Protein AF-A0A924J6G2-F1 (afdb_monomer)

Radius of gyration: 13.95 Å; Cα contacts (8 Å, |Δi|>4): 226; chains: 1; bounding box: 31×38×37 Å

Mean predicted aligned error: 4.56 Å

Secondary structure (DSSP, 8-state):
------S-PPPHHHHHHHHHHHHHHHHHTT-EEEEEEE-TTT-SS-SEEEEEE-SSHHHHHHHHHHHHHHHHHTT---SEEESTTT-SEEEEE-SSEEEEEE-HHHHHHH-HHHHTTTSEEEP--

Sequence (125 aa):
MTALTRTTRSTKAAAEALALRAAQLMSEFKGIDIQVLSLAGLTDMTDYFVIASGTSDTHVRSMADHVVRQLRDVGERVTHAEGVEQGRWALLDYTDVVIHVFHPTLRNFYQLERLWSDAERVAFE

Solvent-accessible surface area (backbone atoms only — not comparable to full-atom values): 6864 Å² total; per-residue (Å²): 135,84,78,80,74,80,88,81,77,77,54,70,69,57,34,48,53,51,42,44,49,49,50,34,49,37,50,78,66,68,41,39,82,69,44,36,31,41,26,76,93,77,49,94,73,39,44,30,42,30,38,30,24,30,89,37,39,68,47,14,23,54,46,54,52,47,44,55,51,58,39,40,78,76,71,46,65,74,73,45,76,42,45,40,93,69,5,49,45,24,41,41,30,51,69,38,29,38,38,37,32,18,17,56,72,51,45,71,69,66,39,62,65,67,80,47,60,88,38,51,74,52,88,72,118

pLDDT: mean 92.77, std 13.01, range [36.69, 98.81]

Foldseek 3Di:
DDDPPPPDDDDLVVLVVLLLVLLVLCVVLVWAPWWWFACVPVDPFAGIETETEAADLVSQLVSVVSSQVVCVVVPQHFPDWPDSVRSQWIWTHSRHYIYIYHHPVVCVVVVVCVVRVVTDTDDHD

Structure (mmCIF, N/CA/C/O backbone):
data_AF-A0A924J6G2-F1
#
_entry.id   AF-A0A924J6G2-F1
#
loop_
_atom_site.group_PDB
_atom_site.id
_atom_site.type_symbol
_atom_site.label_atom_id
_atom_site.label_alt_id
_ato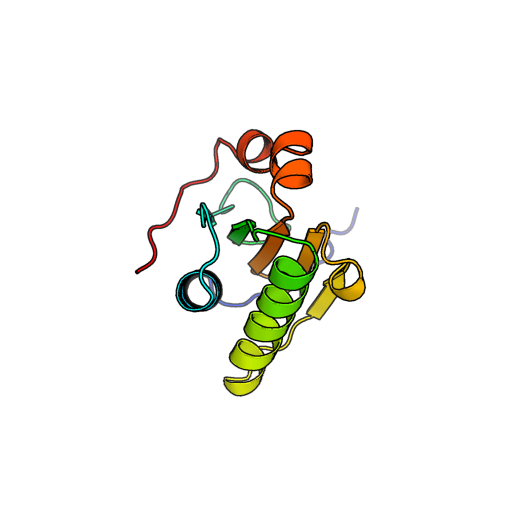m_site.label_comp_id
_atom_site.label_asym_id
_atom_site.label_entity_id
_atom_site.label_seq_id
_atom_site.pdbx_PDB_ins_code
_atom_site.Cartn_x
_atom_s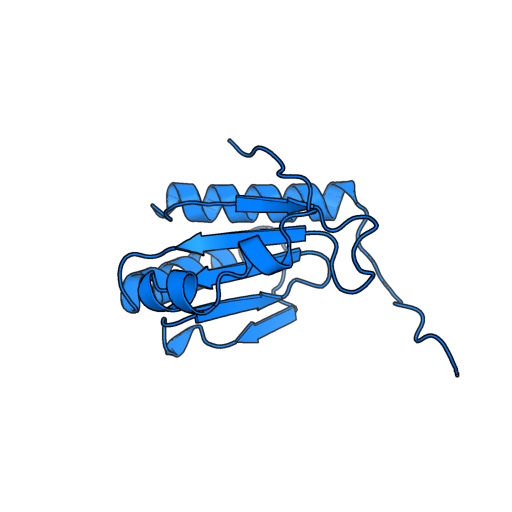ite.Cartn_y
_atom_site.Cartn_z
_atom_site.occupancy
_atom_site.B_iso_or_equiv
_atom_site.auth_seq_id
_atom_site.auth_comp_id
_atom_site.auth_asym_id
_atom_site.auth_atom_id
_atom_site.pdbx_PDB_model_num
ATOM 1 N N . MET A 1 1 ? -15.686 -25.133 17.666 1.00 40.56 1 MET A N 1
ATOM 2 C CA . MET A 1 1 ? -14.477 -24.797 16.887 1.00 40.56 1 MET A CA 1
ATOM 3 C C . MET A 1 1 ? -13.999 -23.450 17.384 1.00 40.56 1 MET A C 1
ATOM 5 O O . MET A 1 1 ? -14.696 -22.465 17.197 1.00 40.56 1 MET A O 1
ATOM 9 N N . THR A 1 2 ? -12.924 -23.462 18.164 1.00 36.69 2 THR A N 1
ATOM 10 C CA . THR A 1 2 ? -12.419 -22.329 18.943 1.00 36.69 2 THR A CA 1
ATOM 11 C C . THR A 1 2 ? -12.016 -21.184 18.021 1.00 36.69 2 THR A C 1
ATOM 13 O O . THR A 1 2 ? -11.102 -21.343 17.216 1.00 36.69 2 THR A O 1
ATOM 16 N N . ALA A 1 3 ? -12.707 -20.048 18.129 1.00 43.72 3 ALA A N 1
ATOM 17 C CA . ALA A 1 3 ? -12.252 -18.798 17.542 1.00 43.72 3 ALA A CA 1
ATOM 18 C C . ALA A 1 3 ? -10.890 -18.459 18.164 1.00 43.72 3 ALA A C 1
ATOM 20 O O . ALA A 1 3 ? -10.764 -18.361 19.385 1.00 43.72 3 ALA A O 1
ATOM 21 N N . LEU A 1 4 ? -9.863 -18.356 17.325 1.00 46.59 4 LEU A N 1
ATOM 22 C CA . LEU A 1 4 ? -8.550 -17.862 17.718 1.00 46.59 4 LEU A CA 1
ATOM 23 C C . LEU A 1 4 ? -8.705 -16.372 18.030 1.00 46.59 4 LEU A C 1
ATOM 25 O O . LEU A 1 4 ? -8.750 -15.537 17.131 1.00 46.59 4 LEU A O 1
ATOM 29 N N . THR A 1 5 ? -8.858 -16.040 19.308 1.00 44.03 5 THR A N 1
ATOM 30 C CA . THR A 1 5 ? -8.970 -14.657 19.769 1.00 44.03 5 THR A CA 1
ATOM 31 C C . THR A 1 5 ? -7.656 -13.915 19.482 1.00 44.03 5 THR A C 1
ATOM 33 O O . THR A 1 5 ? -6.643 -14.146 20.147 1.00 44.03 5 THR A O 1
ATOM 36 N N . ARG A 1 6 ? -7.670 -13.033 18.466 1.00 54.34 6 ARG A N 1
ATOM 37 C CA . ARG A 1 6 ? -6.596 -12.073 18.128 1.00 54.34 6 ARG A CA 1
ATOM 38 C C . ARG A 1 6 ? -6.162 -11.338 19.395 1.00 54.34 6 ARG A C 1
ATOM 40 O O . ARG A 1 6 ? -6.950 -10.603 19.978 1.00 54.34 6 ARG A O 1
ATOM 47 N N . THR A 1 7 ? -4.927 -11.552 19.841 1.00 52.94 7 THR A N 1
ATOM 48 C CA . THR A 1 7 ? -4.486 -11.104 21.173 1.00 52.94 7 THR A CA 1
ATOM 49 C C . THR A 1 7 ? -3.996 -9.645 21.217 1.00 52.94 7 THR A C 1
ATOM 51 O O . THR A 1 7 ? -3.893 -9.091 22.302 1.00 52.94 7 THR A O 1
ATOM 54 N N . THR A 1 8 ? -3.810 -8.944 20.095 1.00 54.59 8 THR A N 1
ATOM 55 C CA . THR A 1 8 ? -3.466 -7.503 20.094 1.00 54.59 8 THR A CA 1
ATOM 56 C C . THR A 1 8 ? -3.845 -6.864 18.758 1.00 54.59 8 THR A C 1
ATOM 58 O O . THR A 1 8 ? -3.079 -6.957 17.805 1.00 54.59 8 THR A O 1
ATOM 61 N N . ARG A 1 9 ? -5.032 -6.254 18.659 1.00 64.69 9 ARG A N 1
ATOM 62 C CA . ARG A 1 9 ? -5.422 -5.436 17.497 1.00 64.69 9 ARG A CA 1
ATOM 63 C C . ARG A 1 9 ? -5.127 -3.969 17.795 1.00 64.69 9 ARG A C 1
ATOM 65 O O . ARG A 1 9 ? -5.417 -3.519 18.906 1.00 64.69 9 ARG A O 1
ATOM 72 N N . SER A 1 10 ? -4.572 -3.237 16.835 1.00 74.25 10 SER A N 1
ATOM 73 C CA . SER A 1 10 ? -4.478 -1.782 16.914 1.00 74.25 10 SER A CA 1
ATOM 74 C C . SER A 1 10 ? -5.876 -1.155 16.977 1.00 74.25 10 SER A C 1
ATOM 76 O O . SER A 1 10 ? -6.885 -1.771 16.623 1.00 74.25 10 SER A O 1
ATOM 78 N N . THR A 1 11 ? -5.964 0.091 17.446 1.00 89.38 11 THR A N 1
ATOM 79 C CA . THR A 1 11 ? -7.224 0.838 17.328 1.00 89.38 11 THR A CA 1
ATOM 80 C C . THR A 1 11 ? -7.510 1.136 15.858 1.00 89.38 11 THR A C 1
ATOM 82 O O . THR A 1 11 ? -6.582 1.367 15.084 1.00 89.38 11 THR A O 1
ATOM 85 N N . LYS A 1 12 ? -8.791 1.223 15.477 1.00 87.88 12 LYS A N 1
ATOM 86 C CA . LYS A 1 12 ? -9.188 1.574 14.102 1.00 87.88 12 LYS A CA 1
ATOM 87 C C . LYS A 1 12 ? -8.502 2.856 13.605 1.00 87.88 12 LYS A C 1
ATOM 89 O O . LYS A 1 12 ? -8.008 2.887 12.488 1.00 87.88 12 LYS A O 1
ATOM 94 N N . ALA A 1 13 ? -8.420 3.882 14.456 1.00 92.75 13 ALA A N 1
ATOM 95 C CA . ALA A 1 13 ? -7.774 5.151 14.119 1.00 92.75 13 ALA A CA 1
ATOM 96 C C . ALA A 1 13 ? -6.272 5.001 13.819 1.00 92.75 13 ALA A C 1
ATOM 98 O O . ALA A 1 13 ? -5.755 5.650 12.916 1.00 92.75 13 ALA A O 1
ATOM 99 N N . ALA A 1 14 ? -5.572 4.134 14.552 1.00 94.94 14 ALA A N 1
ATOM 100 C CA . ALA A 1 14 ? -4.156 3.873 14.312 1.00 94.94 14 ALA A CA 1
ATOM 101 C C . ALA A 1 14 ? -3.932 3.033 13.042 1.00 94.94 14 ALA A C 1
ATOM 103 O O . ALA A 1 14 ? -3.019 3.334 12.277 1.00 94.94 14 ALA A O 1
ATOM 104 N N . ALA A 1 15 ? -4.790 2.044 12.767 1.00 96.12 15 ALA A N 1
ATOM 105 C CA . ALA A 1 15 ? -4.756 1.299 11.505 1.00 96.12 15 ALA A CA 1
ATOM 106 C C . ALA A 1 15 ? -5.016 2.213 10.293 1.00 96.12 15 ALA A C 1
ATOM 108 O O . ALA A 1 15 ? -4.302 2.139 9.294 1.00 96.12 15 ALA A O 1
ATOM 109 N N . GLU A 1 16 ? -5.980 3.132 10.401 1.00 97.12 16 GLU A N 1
ATOM 110 C CA . GLU A 1 16 ? -6.250 4.129 9.363 1.00 97.12 16 GLU A CA 1
ATOM 111 C C . GLU A 1 16 ? -5.049 5.053 9.143 1.00 97.12 16 GLU A C 1
ATOM 113 O O . GLU A 1 16 ? -4.600 5.219 8.013 1.00 97.12 16 GLU A O 1
ATOM 118 N N . ALA A 1 17 ? -4.467 5.593 10.218 1.00 97.50 17 ALA A N 1
ATOM 119 C CA . ALA A 1 17 ? -3.282 6.443 10.130 1.00 97.50 17 ALA A CA 1
ATOM 120 C C . ALA A 1 17 ? -2.101 5.726 9.453 1.00 97.50 17 ALA A C 1
ATOM 122 O O . ALA A 1 17 ? -1.415 6.319 8.618 1.00 97.50 17 ALA A O 1
ATOM 123 N N . LEU A 1 18 ? -1.892 4.441 9.761 1.00 98.06 18 LEU A N 1
ATOM 124 C CA . LEU A 1 18 ? -0.873 3.614 9.118 1.00 98.06 18 LEU A CA 1
ATOM 125 C C . LEU A 1 18 ? -1.151 3.427 7.619 1.00 98.06 18 LEU A C 1
ATOM 127 O O . LEU A 1 18 ? -0.245 3.593 6.799 1.00 98.06 18 LEU A O 1
ATOM 131 N N . ALA A 1 19 ? -2.399 3.124 7.249 1.00 98.44 19 ALA A N 1
ATOM 132 C CA . ALA A 1 19 ? -2.809 2.951 5.858 1.00 98.44 19 ALA A CA 1
ATOM 133 C C . ALA A 1 19 ? -2.636 4.241 5.040 1.00 98.44 19 ALA A C 1
ATOM 135 O O . ALA A 1 19 ? -2.057 4.217 3.950 1.00 98.44 19 ALA A O 1
ATOM 136 N N . LEU A 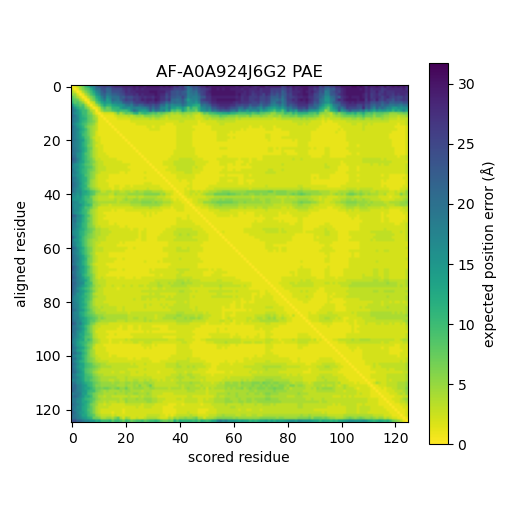1 20 ? -3.067 5.380 5.588 1.00 98.56 20 LEU A N 1
ATOM 137 C CA . LEU A 1 20 ? -2.905 6.693 4.964 1.00 98.56 20 LEU A CA 1
ATOM 138 C C . LEU A 1 20 ? -1.428 7.066 4.826 1.00 98.56 20 LEU A C 1
ATOM 140 O O . LEU A 1 20 ? -1.007 7.530 3.765 1.00 98.56 20 LEU A O 1
ATOM 144 N N . ARG A 1 21 ? -0.607 6.793 5.849 1.00 98.50 21 ARG A N 1
ATOM 145 C CA . ARG A 1 21 ? 0.836 7.043 5.769 1.00 98.50 21 ARG A CA 1
ATOM 146 C C . ARG A 1 21 ? 1.497 6.188 4.693 1.00 98.50 21 ARG A C 1
ATOM 148 O O . ARG A 1 21 ? 2.322 6.703 3.942 1.00 98.50 21 ARG A O 1
ATOM 155 N N . ALA A 1 22 ? 1.133 4.912 4.579 1.00 98.69 22 ALA A N 1
ATOM 156 C CA . ALA A 1 22 ? 1.630 4.040 3.519 1.00 98.69 22 ALA A CA 1
ATOM 157 C C . ALA A 1 22 ? 1.244 4.547 2.120 1.00 98.69 22 ALA A C 1
ATOM 159 O O . ALA A 1 22 ? 2.092 4.579 1.227 1.00 98.69 22 ALA A O 1
ATOM 160 N N . ALA A 1 23 ? -0.005 4.980 1.931 1.00 98.81 23 ALA A N 1
ATOM 161 C CA . ALA A 1 23 ? -0.470 5.557 0.670 1.00 98.81 23 ALA A CA 1
ATOM 162 C C . ALA A 1 23 ? 0.322 6.817 0.295 1.00 98.81 23 ALA A C 1
ATOM 164 O O . ALA A 1 23 ? 0.798 6.938 -0.836 1.00 98.81 23 ALA A O 1
ATOM 165 N N . GLN A 1 24 ? 0.543 7.708 1.262 1.00 98.62 24 GLN A N 1
ATOM 166 C CA . GLN A 1 24 ? 1.318 8.926 1.061 1.00 98.62 24 GLN A CA 1
ATOM 167 C C . GLN A 1 24 ? 2.781 8.630 0.710 1.00 98.62 24 GLN A C 1
ATOM 169 O O . GLN A 1 24 ? 3.293 9.177 -0.262 1.00 98.62 24 GLN A O 1
ATOM 174 N N . LEU A 1 25 ? 3.430 7.696 1.411 1.00 98.62 25 LEU A N 1
ATOM 175 C CA . LEU A 1 25 ? 4.789 7.250 1.083 1.00 98.62 25 LEU A CA 1
ATOM 176 C C . LEU A 1 25 ? 4.885 6.694 -0.344 1.00 98.62 25 LEU A C 1
ATOM 178 O O . LEU A 1 25 ? 5.837 6.983 -1.067 1.00 98.62 25 LEU A O 1
ATOM 182 N N . MET A 1 26 ? 3.891 5.920 -0.786 1.00 98.69 26 MET A N 1
ATOM 183 C CA . MET A 1 26 ? 3.847 5.436 -2.167 1.00 98.69 26 MET A CA 1
ATOM 184 C C . MET A 1 26 ? 3.615 6.573 -3.169 1.00 98.69 26 MET A C 1
ATOM 186 O O . MET A 1 26 ? 4.219 6.559 -4.238 1.00 98.69 26 MET A O 1
ATOM 190 N N . SER A 1 27 ? 2.811 7.582 -2.829 1.00 98.56 27 SER A N 1
ATOM 191 C CA . SER A 1 27 ? 2.585 8.776 -3.660 1.00 98.56 27 SER A CA 1
ATOM 192 C C . SER A 1 27 ? 3.849 9.633 -3.804 1.00 98.56 27 SER A C 1
ATOM 194 O O . SER A 1 27 ? 4.252 9.985 -4.919 1.00 98.56 27 SER A O 1
ATOM 196 N N . GLU A 1 28 ? 4.549 9.890 -2.693 1.00 97.69 28 GLU A N 1
ATOM 197 C CA . GLU A 1 28 ? 5.864 10.543 -2.658 1.00 97.69 28 GLU A CA 1
ATOM 198 C C . GLU A 1 28 ? 6.860 9.799 -3.567 1.00 97.69 28 GLU A C 1
ATOM 200 O O . GLU A 1 28 ? 7.605 10.422 -4.333 1.00 97.69 28 GLU A O 1
ATOM 205 N N . PHE A 1 29 ? 6.786 8.464 -3.562 1.00 98.00 29 PHE A N 1
ATOM 206 C CA . PHE A 1 29 ? 7.585 7.571 -4.398 1.00 98.00 29 PHE A CA 1
ATOM 207 C C . PHE A 1 29 ? 7.043 7.366 -5.826 1.00 98.00 29 PHE A C 1
ATOM 209 O O . PHE A 1 29 ? 7.530 6.501 -6.546 1.00 98.00 29 PHE A O 1
ATOM 216 N N . LYS A 1 30 ? 6.079 8.179 -6.278 1.00 98.31 30 LYS A N 1
ATOM 217 C CA . LYS A 1 30 ? 5.506 8.146 -7.641 1.00 98.31 30 LYS A CA 1
ATOM 218 C C . LYS A 1 30 ? 4.769 6.847 -7.990 1.00 98.31 30 LYS A C 1
ATOM 220 O O . LYS A 1 30 ? 4.716 6.457 -9.159 1.00 98.31 30 LYS A O 1
ATOM 225 N 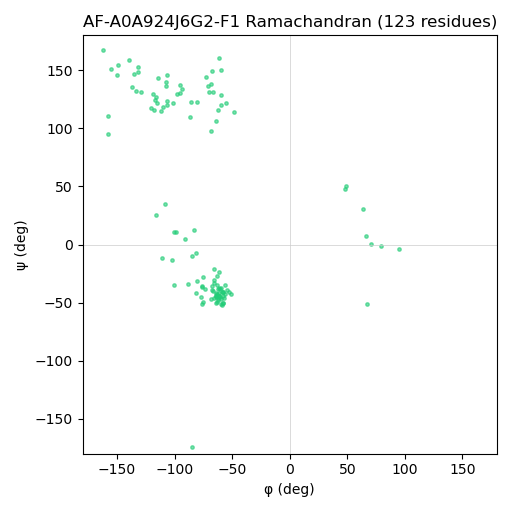N . GLY A 1 31 ? 4.175 6.199 -6.992 1.00 98.38 31 GLY A N 1
ATOM 226 C CA . GLY A 1 31 ? 3.212 5.120 -7.175 1.00 98.38 31 GLY A CA 1
ATOM 227 C C . GLY A 1 31 ? 1.982 5.577 -7.962 1.00 98.38 31 GLY A C 1
ATOM 228 O O . GLY A 1 31 ? 1.597 6.746 -7.940 1.00 98.38 31 GLY A O 1
ATOM 229 N N . ILE A 1 32 ? 1.379 4.640 -8.688 1.00 98.25 32 ILE A N 1
ATOM 230 C CA . ILE A 1 32 ? 0.285 4.889 -9.633 1.00 98.25 32 ILE A CA 1
ATOM 231 C C . ILE A 1 32 ? -0.996 4.219 -9.134 1.00 98.25 32 ILE A C 1
ATOM 233 O O . ILE A 1 32 ? -0.955 3.116 -8.580 1.00 98.25 32 ILE A O 1
ATOM 237 N N . ASP A 1 33 ? -2.134 4.881 -9.360 1.00 96.94 33 ASP A N 1
ATOM 238 C CA . ASP A 1 33 ? -3.478 4.406 -9.015 1.00 96.94 33 ASP A CA 1
ATOM 239 C C . ASP A 1 33 ? -3.562 3.911 -7.568 1.00 96.94 33 ASP A C 1
ATOM 241 O O . ASP A 1 33 ? -3.985 2.787 -7.299 1.00 96.94 33 ASP A O 1
ATOM 245 N N . ILE A 1 34 ? -3.085 4.720 -6.626 1.00 98.25 34 ILE A N 1
ATOM 246 C CA . ILE A 1 34 ? -3.057 4.338 -5.216 1.00 98.25 34 ILE A CA 1
ATOM 247 C C . ILE A 1 34 ? -4.495 4.309 -4.685 1.00 98.25 34 ILE A C 1
ATOM 249 O O . ILE A 1 34 ? -5.267 5.239 -4.920 1.00 98.25 34 ILE A O 1
ATOM 253 N N . GLN A 1 35 ? -4.875 3.231 -4.006 1.00 97.94 35 GLN A N 1
ATOM 254 C CA . GLN A 1 35 ? -6.199 3.037 -3.419 1.00 97.94 35 GLN A CA 1
ATOM 255 C C . GLN A 1 35 ? -6.051 2.637 -1.955 1.00 97.94 35 GLN A C 1
ATOM 257 O O . GLN A 1 35 ? -5.314 1.701 -1.653 1.00 97.94 35 GLN A O 1
ATOM 262 N N . VAL A 1 36 ? -6.788 3.304 -1.069 1.00 98.44 36 VAL A N 1
ATOM 263 C CA . VAL A 1 36 ? -6.963 2.882 0.325 1.00 98.44 36 VAL A CA 1
ATOM 264 C C . VAL A 1 36 ? -8.378 2.337 0.461 1.00 98.44 36 VAL A C 1
ATOM 266 O O . VAL A 1 36 ? -9.344 3.047 0.184 1.00 98.44 36 VAL A O 1
ATOM 269 N N . LEU A 1 37 ? -8.501 1.071 0.846 1.00 97.81 37 LEU A N 1
ATOM 270 C CA . LEU A 1 37 ? -9.773 0.368 0.982 1.00 97.81 37 LEU A CA 1
ATOM 271 C C . LEU A 1 37 ? -9.993 0.002 2.449 1.00 97.81 37 LEU A C 1
ATOM 273 O O . LEU A 1 37 ? -9.178 -0.713 3.030 1.00 97.81 37 LEU A O 1
ATOM 277 N N . SER A 1 38 ? -11.094 0.471 3.029 1.00 97.00 38 SER A N 1
ATOM 278 C CA . SER A 1 38 ? -11.572 0.045 4.345 1.00 97.00 38 SER A CA 1
ATOM 279 C C . SER A 1 38 ? -12.321 -1.277 4.203 1.00 97.00 38 SER A C 1
ATOM 281 O O . SER A 1 38 ? -13.300 -1.376 3.461 1.00 97.00 38 SER A O 1
ATOM 283 N N . LEU A 1 39 ? -11.866 -2.295 4.929 1.00 95.56 39 LEU A N 1
ATOM 284 C CA . LEU A 1 39 ? -12.461 -3.632 4.949 1.00 95.56 39 LEU A CA 1
ATOM 285 C C . LEU A 1 39 ? -13.373 -3.857 6.163 1.00 95.56 39 LEU A C 1
ATOM 287 O O . LEU A 1 39 ? -13.798 -4.985 6.431 1.00 95.56 39 LEU A O 1
ATOM 291 N N . ALA A 1 40 ? -13.685 -2.789 6.901 1.00 89.12 40 ALA A N 1
ATOM 292 C CA . ALA A 1 40 ? -14.551 -2.849 8.067 1.00 89.12 40 ALA A CA 1
ATOM 293 C C . ALA A 1 40 ? -15.914 -3.466 7.708 1.00 89.12 40 ALA A C 1
ATOM 295 O O . ALA A 1 40 ? -16.629 -2.970 6.842 1.00 89.12 40 ALA A O 1
ATOM 296 N N . GLY A 1 41 ? -16.273 -4.556 8.389 1.00 88.81 41 GLY A N 1
ATOM 297 C CA . GLY A 1 41 ? -17.523 -5.281 8.141 1.00 88.81 41 GLY A CA 1
ATOM 298 C C . GLY A 1 41 ? -17.504 -6.219 6.928 1.00 88.81 41 GLY A C 1
ATOM 299 O O . GLY A 1 41 ? -18.498 -6.904 6.703 1.00 88.81 41 GLY A O 1
ATOM 300 N N . LEU A 1 42 ? -16.395 -6.294 6.181 1.00 93.19 42 LEU A N 1
ATOM 301 C CA . LEU A 1 42 ? -16.219 -7.225 5.059 1.00 93.19 42 LEU A CA 1
ATOM 302 C C . LEU A 1 42 ? -15.386 -8.453 5.443 1.00 93.19 42 LEU A C 1
ATOM 304 O O . LEU A 1 42 ? -15.636 -9.551 4.950 1.00 93.19 42 LEU A O 1
ATOM 308 N N . THR A 1 43 ? -14.387 -8.284 6.313 1.00 91.88 43 THR A N 1
ATOM 309 C CA . THR A 1 43 ? -13.551 -9.385 6.808 1.00 91.88 43 THR A CA 1
ATOM 310 C C . THR A 1 43 ? -12.939 -9.075 8.172 1.00 91.88 43 THR A C 1
ATOM 312 O O . THR A 1 43 ? -12.647 -7.925 8.488 1.00 91.88 43 THR A O 1
ATOM 315 N N . ASP A 1 44 ? -12.685 -10.123 8.957 1.00 89.75 44 ASP A N 1
ATOM 316 C CA . ASP A 1 44 ? -11.967 -10.045 10.235 1.00 89.75 44 ASP A CA 1
ATOM 317 C C . ASP A 1 44 ? -10.448 -10.237 10.077 1.00 89.75 44 ASP A C 1
ATOM 319 O O . ASP A 1 44 ? -9.731 -10.323 11.076 1.00 89.75 44 ASP A O 1
ATOM 323 N N . MET A 1 45 ? -9.935 -10.359 8.846 1.00 89.38 45 MET A N 1
ATOM 324 C CA . MET A 1 45 ? -8.514 -10.621 8.587 1.00 89.38 45 MET A CA 1
ATOM 325 C C . MET A 1 45 ? -7.650 -9.367 8.782 1.00 89.38 45 MET A C 1
ATOM 327 O O . MET A 1 45 ? -6.691 -9.393 9.546 1.00 89.38 45 MET A O 1
ATOM 331 N N . THR A 1 46 ? -8.020 -8.250 8.159 1.00 93.88 46 THR A N 1
ATOM 332 C CA . THR A 1 46 ? -7.293 -6.967 8.189 1.00 93.88 46 THR A CA 1
ATOM 333 C C . THR A 1 46 ? -8.290 -5.817 8.068 1.00 93.88 46 THR A C 1
ATOM 335 O O . THR A 1 46 ? -9.387 -6.026 7.554 1.00 93.88 46 THR A O 1
ATOM 338 N N . ASP A 1 47 ? -7.950 -4.630 8.573 1.00 96.19 47 ASP A N 1
ATOM 339 C CA . ASP A 1 47 ? -8.855 -3.474 8.561 1.00 96.19 47 ASP A CA 1
ATOM 340 C C . ASP A 1 47 ? -8.736 -2.654 7.275 1.00 96.19 47 ASP A C 1
ATOM 342 O O . ASP A 1 47 ? -9.743 -2.132 6.796 1.00 96.19 47 ASP A O 1
ATOM 346 N N . TYR A 1 48 ? -7.535 -2.570 6.694 1.00 97.94 48 TYR A N 1
ATOM 347 C CA . TYR A 1 48 ? -7.298 -1.804 5.472 1.00 97.94 48 TYR A CA 1
ATOM 348 C C . TYR A 1 48 ? -6.446 -2.557 4.455 1.00 97.94 48 TYR A C 1
ATOM 350 O O . TYR A 1 48 ? -5.499 -3.271 4.801 1.00 97.94 48 TYR A O 1
ATOM 358 N N . PHE A 1 49 ? -6.744 -2.309 3.182 1.00 98.19 49 PHE A N 1
ATOM 359 C CA . PHE A 1 49 ? -5.818 -2.527 2.079 1.00 98.19 49 PHE A CA 1
ATOM 360 C C . PHE A 1 49 ? -5.306 -1.205 1.534 1.00 98.19 49 PHE A C 1
ATOM 362 O O . PHE A 1 49 ? -6.070 -0.259 1.357 1.00 98.19 49 PHE A O 1
ATOM 369 N N . VAL A 1 50 ? -4.018 -1.170 1.205 1.00 98.62 50 VAL A N 1
ATOM 370 C CA . VAL A 1 50 ? -3.421 -0.083 0.429 1.00 98.62 50 VAL A CA 1
ATOM 371 C C . VAL A 1 50 ? -2.819 -0.677 -0.831 1.00 98.62 50 VAL A C 1
ATOM 373 O O . VAL A 1 50 ? -1.922 -1.507 -0.755 1.00 98.62 50 VAL A O 1
ATOM 376 N N . ILE A 1 51 ? -3.322 -0.291 -1.996 1.00 98.50 51 ILE A N 1
ATOM 377 C CA . ILE A 1 51 ? -2.949 -0.892 -3.278 1.00 98.50 51 ILE A CA 1
ATOM 378 C C . ILE A 1 51 ? -2.322 0.181 -4.153 1.00 98.50 51 ILE A C 1
ATOM 380 O O . ILE A 1 51 ? -2.925 1.229 -4.346 1.00 98.50 51 ILE A O 1
ATOM 384 N N . ALA A 1 52 ? -1.147 -0.084 -4.716 1.00 98.56 52 ALA A N 1
ATOM 385 C CA . ALA A 1 52 ? -0.473 0.807 -5.654 1.00 98.56 52 ALA A CA 1
ATOM 386 C C . ALA A 1 52 ? 0.168 0.027 -6.807 1.00 98.56 52 ALA A C 1
ATOM 388 O O . ALA A 1 52 ? 0.476 -1.160 -6.689 1.00 98.56 52 ALA A O 1
ATOM 389 N N . SER A 1 53 ? 0.412 0.713 -7.921 1.00 98.62 53 SER A N 1
ATOM 390 C CA . SER A 1 53 ? 1.199 0.204 -9.045 1.00 98.62 53 SER A CA 1
ATOM 391 C C . SER A 1 53 ? 2.563 0.887 -9.109 1.00 98.62 53 SER A C 1
ATOM 393 O O . SER A 1 53 ? 2.654 2.111 -9.025 1.00 98.62 53 SER A O 1
ATOM 395 N N . GLY A 1 54 ? 3.620 0.111 -9.342 1.00 98.38 54 GLY A N 1
ATOM 396 C CA . GLY A 1 54 ? 4.882 0.619 -9.880 1.00 98.38 54 GLY A CA 1
ATOM 397 C C . GLY A 1 54 ? 4.851 0.694 -11.411 1.00 98.38 54 GLY A C 1
ATOM 398 O O . GLY A 1 54 ? 3.837 0.425 -12.046 1.00 98.38 54 GLY A O 1
ATOM 399 N N . THR A 1 55 ? 5.985 1.025 -12.027 1.00 98.12 55 THR A N 1
ATOM 400 C CA . THR A 1 55 ? 6.140 1.089 -13.501 1.00 98.12 55 THR A CA 1
ATOM 401 C C . THR A 1 55 ? 7.048 -0.003 -14.066 1.00 98.12 55 THR A C 1
ATOM 403 O O . THR A 1 55 ? 7.116 -0.188 -15.276 1.00 98.12 55 THR A O 1
ATOM 406 N N . SER A 1 56 ? 7.772 -0.707 -13.197 1.00 98.19 56 SER A N 1
ATOM 407 C CA . SER A 1 56 ? 8.681 -1.809 -13.515 1.00 98.19 56 SER A CA 1
ATOM 408 C C . SER A 1 56 ? 8.956 -2.617 -12.248 1.00 98.19 56 SER A C 1
ATOM 410 O O . SER A 1 56 ? 8.691 -2.130 -11.146 1.00 98.19 56 SER A O 1
ATOM 412 N N . ASP A 1 57 ? 9.544 -3.803 -12.390 1.00 98.44 57 ASP A N 1
ATOM 413 C CA . ASP A 1 57 ? 9.907 -4.663 -11.255 1.00 98.44 57 ASP A CA 1
ATOM 414 C C . ASP A 1 57 ? 10.821 -3.930 -10.256 1.00 98.44 57 ASP A C 1
ATOM 416 O O . ASP A 1 57 ? 10.599 -3.953 -9.046 1.00 98.44 57 ASP A O 1
ATOM 420 N N . THR A 1 58 ? 11.802 -3.175 -10.765 1.00 98.38 58 THR A N 1
ATOM 421 C CA . THR A 1 58 ? 12.677 -2.338 -9.933 1.00 98.38 58 THR A CA 1
ATOM 422 C C . THR A 1 58 ? 11.891 -1.271 -9.180 1.00 98.38 58 THR A C 1
ATOM 424 O O . THR A 1 58 ? 12.130 -1.078 -7.992 1.00 98.38 58 THR A O 1
ATOM 427 N N . HIS A 1 59 ? 10.946 -0.592 -9.838 1.00 98.62 59 HIS A N 1
ATOM 428 C CA . HIS A 1 59 ? 10.143 0.444 -9.187 1.00 98.62 59 HIS A CA 1
ATOM 429 C C . HIS A 1 59 ? 9.273 -0.150 -8.070 1.00 98.62 59 HIS A C 1
ATOM 431 O O . HIS A 1 59 ? 9.246 0.396 -6.972 1.00 98.62 59 HIS A O 1
ATOM 437 N N . VAL A 1 60 ? 8.631 -1.296 -8.308 1.00 98.75 60 VAL A N 1
ATOM 438 C CA . VAL A 1 60 ? 7.838 -2.003 -7.290 1.00 98.75 60 VAL A CA 1
ATOM 439 C C . VAL A 1 60 ? 8.696 -2.381 -6.086 1.00 98.75 60 VAL A C 1
ATOM 441 O O . VAL A 1 60 ? 8.333 -2.043 -4.962 1.00 98.75 60 VAL 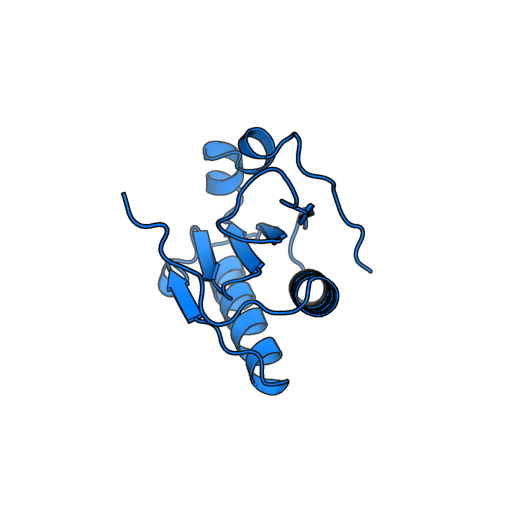A O 1
ATOM 444 N N . ARG A 1 61 ? 9.850 -3.025 -6.310 1.00 98.69 61 ARG A N 1
ATOM 445 C CA . ARG A 1 61 ? 10.768 -3.406 -5.228 1.00 98.69 61 ARG A CA 1
ATOM 446 C C . ARG A 1 61 ? 11.230 -2.188 -4.433 1.00 98.69 61 ARG A C 1
ATOM 448 O O . ARG A 1 61 ? 11.086 -2.155 -3.217 1.00 98.69 61 ARG A O 1
ATOM 455 N N . SER A 1 62 ? 11.734 -1.159 -5.117 1.00 98.56 62 SER A N 1
ATOM 456 C CA . SER A 1 62 ? 12.240 0.048 -4.458 1.00 98.56 62 SER A CA 1
ATOM 457 C C . SER A 1 62 ? 11.155 0.807 -3.694 1.00 98.56 62 SER A C 1
ATOM 459 O O . SER A 1 62 ? 11.448 1.358 -2.635 1.00 98.56 62 SER A O 1
ATOM 461 N N . MET A 1 63 ? 9.916 0.812 -4.192 1.00 98.81 63 MET A N 1
ATOM 462 C CA . MET A 1 63 ? 8.771 1.408 -3.503 1.00 98.81 63 MET A CA 1
ATOM 463 C C . MET A 1 63 ? 8.399 0.613 -2.250 1.00 98.81 63 MET A C 1
ATOM 465 O O . MET A 1 63 ? 8.254 1.203 -1.182 1.00 98.81 63 MET A O 1
ATOM 469 N N . ALA A 1 64 ? 8.311 -0.716 -2.346 1.00 98.75 64 ALA A N 1
ATOM 470 C CA . ALA A 1 64 ? 8.042 -1.576 -1.197 1.00 98.75 64 ALA A CA 1
ATOM 471 C C . ALA A 1 64 ? 9.124 -1.420 -0.111 1.00 98.75 64 ALA A C 1
ATOM 473 O O . ALA A 1 64 ? 8.804 -1.173 1.051 1.00 98.75 64 ALA A O 1
ATOM 474 N N . ASP A 1 65 ? 10.404 -1.439 -0.496 1.00 98.50 65 ASP A N 1
ATOM 475 C CA . ASP A 1 65 ? 11.525 -1.191 0.417 1.00 98.50 65 ASP A CA 1
ATOM 476 C C . ASP A 1 65 ? 11.468 0.207 1.042 1.00 98.50 65 ASP A C 1
ATOM 478 O O . ASP A 1 65 ? 11.833 0.397 2.206 1.00 98.50 65 ASP A O 1
ATOM 482 N N . HIS A 1 66 ? 11.050 1.212 0.266 1.00 98.50 66 HIS A N 1
ATOM 483 C CA . HIS A 1 66 ? 10.879 2.574 0.754 1.00 98.50 66 HIS A CA 1
ATOM 484 C C . HIS A 1 66 ? 9.809 2.655 1.840 1.00 98.50 66 HIS A C 1
ATOM 486 O O . HIS A 1 66 ? 10.101 3.170 2.921 1.00 98.50 66 HIS A O 1
ATOM 492 N N . VAL A 1 67 ? 8.636 2.075 1.595 1.00 98.69 67 VAL A N 1
ATOM 493 C CA . VAL A 1 67 ? 7.540 2.008 2.567 1.00 98.69 67 VAL A CA 1
ATOM 494 C C . VAL A 1 67 ? 7.986 1.298 3.846 1.00 98.69 67 VAL A C 1
ATOM 496 O O . VAL A 1 67 ? 7.865 1.871 4.927 1.00 98.69 67 VAL A O 1
ATOM 499 N N . VAL A 1 68 ? 8.592 0.107 3.739 1.00 98.69 68 VAL A N 1
ATOM 500 C CA . VAL A 1 68 ? 9.075 -0.650 4.911 1.00 98.69 68 VAL A CA 1
ATOM 501 C C . VAL A 1 68 ? 10.071 0.163 5.732 1.00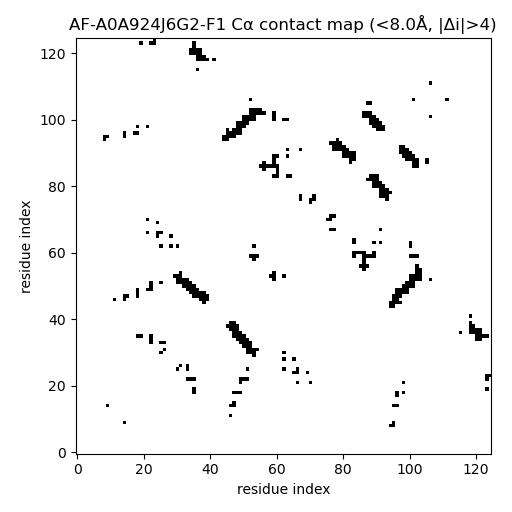 98.69 68 VAL A C 1
ATOM 503 O O . VAL A 1 68 ? 9.989 0.195 6.960 1.00 98.69 68 VAL A O 1
ATOM 506 N N . ARG A 1 69 ? 11.023 0.831 5.072 1.00 98.44 69 ARG A N 1
ATOM 507 C CA . ARG A 1 69 ? 12.045 1.635 5.751 1.00 98.44 69 ARG A CA 1
ATOM 508 C C . ARG A 1 69 ? 11.428 2.817 6.491 1.00 98.44 69 ARG A C 1
ATOM 510 O O . ARG A 1 69 ? 11.712 2.993 7.667 1.00 98.44 69 ARG A O 1
ATOM 517 N N . GLN A 1 70 ? 10.582 3.590 5.815 1.00 98.50 70 GLN A N 1
ATOM 518 C CA . GLN A 1 70 ? 9.985 4.803 6.373 1.00 98.50 70 GLN A CA 1
ATOM 519 C C . GLN A 1 70 ? 9.009 4.504 7.514 1.00 98.50 70 GLN A C 1
ATOM 521 O O . GLN A 1 70 ? 9.017 5.211 8.517 1.00 98.50 70 GLN A O 1
ATOM 526 N N . LEU A 1 71 ? 8.214 3.437 7.401 1.00 98.19 71 LEU A N 1
ATOM 527 C CA . LEU A 1 71 ? 7.335 3.000 8.486 1.00 98.19 71 LEU A CA 1
ATOM 528 C C . LEU A 1 71 ? 8.141 2.502 9.694 1.00 98.19 71 LEU A C 1
ATOM 530 O O . LEU A 1 71 ? 7.849 2.869 10.831 1.00 98.19 71 LEU A O 1
ATOM 534 N N . ARG A 1 72 ? 9.236 1.768 9.463 1.00 98.06 72 ARG A N 1
ATOM 535 C CA . ARG A 1 72 ? 10.120 1.328 10.550 1.00 98.06 72 ARG A CA 1
ATOM 536 C C . ARG A 1 72 ? 10.743 2.500 11.310 1.00 98.06 72 ARG A C 1
ATOM 538 O O . ARG A 1 72 ? 10.884 2.409 12.528 1.00 98.06 72 ARG A O 1
ATOM 545 N N . ASP A 1 73 ? 11.108 3.577 10.618 1.00 97.62 73 ASP A N 1
ATOM 546 C CA . ASP A 1 73 ? 11.733 4.755 11.231 1.00 97.62 73 ASP A CA 1
ATOM 547 C C . ASP A 1 73 ? 10.778 5.496 12.193 1.00 97.62 73 ASP A C 1
ATOM 549 O O . ASP A 1 73 ? 11.241 6.178 13.106 1.00 97.62 73 ASP A O 1
ATOM 553 N N . VAL A 1 74 ? 9.459 5.298 12.058 1.00 94.94 74 VAL A N 1
ATOM 554 C CA . VAL A 1 74 ? 8.433 5.801 12.996 1.00 94.94 74 VAL A CA 1
ATOM 555 C C . VAL A 1 74 ? 7.919 4.740 13.978 1.00 94.94 74 VAL A C 1
ATOM 557 O O . VAL A 1 74 ? 6.964 4.982 14.708 1.00 94.94 74 VAL A O 1
ATOM 560 N N . GLY A 1 75 ? 8.573 3.576 14.041 1.00 96.31 75 GLY A N 1
ATOM 561 C CA . GLY A 1 75 ? 8.264 2.504 14.992 1.00 96.31 75 GLY A CA 1
ATOM 562 C C . GLY A 1 75 ? 7.333 1.409 14.466 1.00 96.31 75 GLY A C 1
ATOM 563 O O . GLY A 1 75 ? 7.155 0.403 15.152 1.00 96.31 75 GLY A O 1
ATOM 564 N N . GLU A 1 76 ? 6.813 1.541 13.246 1.00 97.25 76 GLU A N 1
ATOM 565 C CA . GLU A 1 76 ? 5.893 0.580 12.632 1.00 97.25 76 GLU A CA 1
ATOM 566 C C . GLU A 1 76 ? 6.672 -0.533 11.925 1.00 97.25 76 GLU A C 1
ATOM 568 O O . GLU A 1 76 ? 7.332 -0.327 10.902 1.00 97.25 76 GLU A O 1
ATOM 573 N N . ARG A 1 77 ? 6.631 -1.746 12.481 1.00 96.62 77 ARG A N 1
ATOM 574 C CA . ARG A 1 77 ? 7.383 -2.890 11.951 1.00 96.62 77 ARG A CA 1
ATOM 575 C C . ARG A 1 77 ? 6.494 -3.765 11.083 1.00 96.62 77 ARG A C 1
ATOM 577 O O . ARG A 1 77 ? 5.439 -4.207 11.522 1.00 96.62 77 ARG A O 1
ATOM 584 N N . VAL A 1 78 ? 6.981 -4.070 9.882 1.00 97.75 78 VAL A N 1
ATOM 585 C CA . VAL A 1 78 ? 6.355 -5.074 9.021 1.00 97.75 78 VAL A CA 1
ATOM 586 C C . VAL A 1 78 ? 6.341 -6.420 9.750 1.00 97.75 78 VAL A C 1
ATOM 588 O O . VAL A 1 78 ? 7.364 -6.858 10.281 1.00 97.75 78 VAL A O 1
ATOM 591 N N . THR A 1 79 ? 5.168 -7.042 9.816 1.00 97.75 79 THR A N 1
ATOM 592 C CA . THR A 1 79 ? 4.983 -8.366 10.422 1.00 97.75 79 THR A CA 1
ATOM 593 C C . THR A 1 79 ? 5.485 -9.438 9.469 1.00 97.75 79 THR A C 1
ATOM 595 O O . THR A 1 79 ? 6.220 -10.339 9.868 1.00 97.75 79 THR A O 1
ATOM 598 N N . HIS A 1 80 ? 5.117 -9.310 8.196 1.00 98.06 80 HIS A N 1
ATOM 599 C CA . HIS A 1 80 ? 5.492 -10.251 7.154 1.00 98.06 80 HIS A CA 1
ATOM 600 C C . HIS A 1 80 ? 5.599 -9.552 5.800 1.00 98.06 80 HIS A C 1
ATOM 602 O O . HIS A 1 80 ? 4.868 -8.603 5.525 1.00 98.06 80 HIS A O 1
ATOM 608 N N . ALA A 1 81 ? 6.529 -9.997 4.958 1.00 98.25 81 ALA A N 1
ATOM 609 C CA . ALA A 1 81 ? 6.724 -9.443 3.625 1.00 98.25 81 ALA A CA 1
ATOM 610 C C . ALA A 1 81 ? 6.937 -10.563 2.604 1.00 98.25 81 ALA A C 1
ATOM 612 O O . ALA A 1 81 ? 7.721 -11.484 2.836 1.00 98.25 81 ALA A O 1
ATOM 613 N N . GLU A 1 82 ? 6.283 -10.454 1.450 1.00 98.31 82 GLU A N 1
ATOM 614 C CA . GLU A 1 82 ? 6.380 -11.417 0.352 1.00 98.31 82 GLU A CA 1
ATOM 615 C C . GLU A 1 82 ? 6.613 -10.709 -0.982 1.00 98.31 82 GLU A C 1
ATOM 617 O O . GLU A 1 82 ? 6.150 -9.590 -1.200 1.00 98.31 82 GLU A O 1
ATOM 622 N N . GLY A 1 83 ? 7.333 -11.364 -1.898 1.00 97.50 83 GLY A N 1
ATOM 623 C CA . GLY A 1 83 ? 7.441 -10.931 -3.297 1.00 97.50 83 GLY A CA 1
ATOM 624 C C . GLY A 1 83 ? 8.254 -9.653 -3.563 1.00 97.50 83 GLY A C 1
ATOM 625 O O . GLY A 1 83 ? 8.388 -9.247 -4.721 1.00 97.50 83 GLY A O 1
ATOM 626 N N . VAL A 1 84 ? 8.817 -9.026 -2.520 1.00 97.38 84 VAL A N 1
ATOM 627 C CA . VAL A 1 84 ? 9.583 -7.767 -2.604 1.00 97.38 84 VAL A CA 1
ATOM 628 C C . VAL A 1 84 ? 10.780 -7.901 -3.546 1.00 97.38 84 VAL A C 1
ATOM 630 O O . VAL A 1 84 ? 10.923 -7.106 -4.472 1.00 97.38 84 VAL A O 1
ATOM 633 N N . GLU A 1 85 ? 11.598 -8.941 -3.367 1.00 96.56 85 GLU A N 1
ATOM 634 C CA . GLU A 1 85 ? 12.811 -9.171 -4.167 1.00 96.56 85 GLU A CA 1
ATOM 635 C C . GLU A 1 85 ? 12.516 -9.324 -5.663 1.00 96.56 85 GLU A C 1
ATOM 637 O O . GLU A 1 85 ? 13.277 -8.841 -6.503 1.00 96.56 85 GLU A O 1
ATOM 642 N N . GLN A 1 86 ? 11.397 -9.969 -6.009 1.00 96.62 86 GLN A N 1
ATOM 643 C CA . GLN A 1 86 ? 10.992 -10.171 -7.398 1.00 96.62 86 GLN A CA 1
ATOM 644 C C . GLN A 1 86 ? 10.423 -8.897 -8.029 1.00 96.62 86 GLN A C 1
ATOM 646 O O . GLN A 1 86 ? 10.461 -8.765 -9.249 1.00 96.62 86 GLN A O 1
ATOM 651 N N . GLY A 1 87 ? 9.835 -7.990 -7.241 1.00 95.19 87 GLY A N 1
ATOM 652 C CA . GLY A 1 87 ? 9.249 -6.744 -7.745 1.00 95.19 87 GLY A CA 1
ATOM 653 C C . GLY A 1 87 ? 8.016 -6.931 -8.640 1.00 95.19 87 GLY A C 1
ATOM 654 O O . GLY A 1 87 ? 7.511 -5.983 -9.230 1.00 95.19 87 GLY A O 1
ATOM 655 N N . ARG A 1 88 ? 7.493 -8.151 -8.770 1.00 96.19 88 ARG A N 1
ATOM 656 C CA . ARG A 1 88 ? 6.299 -8.412 -9.588 1.00 96.19 88 ARG A CA 1
ATOM 657 C C . ARG A 1 88 ? 5.021 -8.075 -8.835 1.00 96.19 88 ARG A C 1
ATOM 659 O O . ARG A 1 88 ? 4.094 -7.496 -9.400 1.00 96.19 88 ARG A O 1
ATOM 666 N N . TRP A 1 89 ? 4.992 -8.441 -7.564 1.00 97.94 89 TRP A N 1
ATOM 667 C CA . TRP A 1 89 ? 3.937 -8.134 -6.619 1.00 97.94 89 TRP A CA 1
ATOM 668 C C . TRP A 1 89 ? 4.546 -8.245 -5.228 1.00 97.94 89 TRP A C 1
ATOM 670 O O . TRP A 1 89 ? 4.901 -9.340 -4.805 1.00 97.94 89 TRP A O 1
ATOM 680 N N . ALA A 1 90 ? 4.692 -7.113 -4.550 1.00 98.50 90 ALA A N 1
ATOM 681 C CA . ALA A 1 90 ? 5.082 -7.077 -3.154 1.00 98.50 90 ALA A CA 1
ATOM 682 C C . ALA A 1 90 ? 3.835 -7.019 -2.263 1.00 98.50 90 ALA A C 1
ATOM 684 O O . ALA A 1 90 ? 2.923 -6.225 -2.517 1.00 98.50 90 ALA A O 1
ATOM 685 N N . LEU A 1 91 ? 3.815 -7.842 -1.220 1.00 98.44 91 LEU A N 1
ATOM 686 C CA . LEU A 1 91 ? 2.825 -7.818 -0.146 1.00 98.44 91 LEU A CA 1
ATOM 687 C C . LEU A 1 91 ? 3.555 -7.486 1.152 1.00 98.44 91 LEU A C 1
ATOM 689 O O . LEU A 1 91 ? 4.505 -8.178 1.512 1.00 98.44 91 LEU A O 1
ATOM 693 N N . LEU A 1 92 ? 3.117 -6.432 1.838 1.00 98.75 92 LEU A N 1
ATOM 694 C CA . LEU A 1 92 ? 3.627 -6.034 3.149 1.00 98.75 92 LEU A CA 1
ATOM 695 C C . LEU A 1 92 ? 2.483 -6.107 4.160 1.00 98.75 92 LEU A C 1
ATOM 697 O O . LEU A 1 92 ? 1.500 -5.377 4.041 1.00 98.75 92 LEU A O 1
ATOM 701 N N . ASP A 1 93 ? 2.609 -6.991 5.137 1.00 98.31 93 ASP A N 1
ATOM 702 C CA . ASP A 1 93 ? 1.603 -7.253 6.159 1.00 98.31 93 ASP A CA 1
ATOM 703 C C . ASP A 1 93 ? 1.981 -6.556 7.472 1.00 98.31 93 ASP A C 1
ATOM 705 O O . ASP A 1 93 ? 3.054 -6.793 8.037 1.00 98.31 93 ASP A O 1
ATOM 709 N N . TYR A 1 94 ? 1.088 -5.694 7.954 1.00 97.69 94 TYR A N 1
ATOM 710 C CA . TYR A 1 94 ? 1.169 -4.994 9.236 1.00 97.69 94 TYR A CA 1
ATOM 711 C C . TYR A 1 94 ? 0.027 -5.402 10.185 1.00 97.69 94 TYR A C 1
ATOM 713 O O . TYR A 1 94 ? -0.345 -4.639 11.072 1.00 97.69 94 TYR A O 1
ATOM 721 N N . THR A 1 95 ? -0.534 -6.605 10.022 1.00 94.00 95 THR A N 1
ATOM 722 C CA . THR A 1 95 ? -1.649 -7.199 10.789 1.00 94.00 95 THR A CA 1
ATOM 723 C C . THR A 1 95 ? -3.009 -6.510 10.603 1.00 94.00 95 THR A C 1
ATOM 725 O O . THR A 1 95 ? -4.013 -7.174 10.338 1.00 94.00 95 THR A O 1
ATOM 728 N N . ASP A 1 96 ? -3.071 -5.189 10.763 1.00 94.69 96 ASP A N 1
ATOM 729 C CA . ASP A 1 96 ? -4.296 -4.391 10.607 1.00 94.69 96 ASP A CA 1
ATOM 730 C C . ASP A 1 96 ? -4.340 -3.650 9.257 1.00 94.69 96 ASP A C 1
ATOM 732 O O . ASP A 1 96 ? -5.396 -3.179 8.832 1.00 94.69 96 ASP A O 1
ATOM 736 N N . VAL A 1 97 ? -3.203 -3.586 8.556 1.00 98.12 97 VAL A N 1
ATOM 737 C CA . VAL A 1 97 ? -3.063 -3.013 7.213 1.00 98.12 97 VAL A CA 1
ATOM 738 C C . VAL A 1 97 ? -2.249 -3.969 6.348 1.00 98.12 97 VAL A C 1
ATOM 740 O O . VAL A 1 97 ? -1.170 -4.400 6.752 1.00 98.12 97 VAL A O 1
ATOM 743 N N . VAL A 1 98 ? -2.724 -4.262 5.137 1.00 98.31 98 VAL A N 1
ATOM 744 C CA . VAL A 1 98 ? -1.932 -4.979 4.126 1.00 98.31 98 VAL A CA 1
ATOM 745 C C . VAL A 1 98 ? -1.699 -4.067 2.931 1.00 98.31 98 VAL A C 1
ATOM 747 O O . VAL A 1 98 ? -2.633 -3.500 2.361 1.00 98.31 98 VAL A O 1
ATOM 750 N N . ILE A 1 99 ? -0.435 -3.920 2.551 1.00 98.75 99 ILE A N 1
ATOM 751 C CA . ILE A 1 99 ? -0.002 -3.049 1.463 1.00 98.75 99 ILE A CA 1
ATOM 752 C C . ILE A 1 99 ? 0.389 -3.929 0.277 1.00 98.75 99 ILE A C 1
ATOM 754 O O . ILE A 1 99 ? 1.261 -4.791 0.387 1.00 98.75 99 ILE A O 1
ATOM 758 N N . HIS A 1 100 ? -0.244 -3.699 -0.866 1.00 98.69 100 HIS A N 1
ATOM 759 C CA . HIS A 1 100 ? 0.044 -4.370 -2.122 1.00 98.69 100 HIS A CA 1
ATOM 760 C C . HIS A 1 100 ? 0.688 -3.396 -3.107 1.00 98.69 100 HIS A C 1
ATOM 762 O O . HIS A 1 100 ? 0.063 -2.424 -3.531 1.00 98.69 100 HIS A O 1
ATOM 768 N N . VAL A 1 101 ? 1.917 -3.693 -3.527 1.00 98.69 101 VAL A N 1
ATOM 769 C CA . VAL A 1 101 ? 2.606 -2.950 -4.589 1.00 98.69 101 VAL A CA 1
ATOM 770 C C . VAL A 1 101 ? 2.739 -3.853 -5.805 1.00 98.69 101 VAL A C 1
ATOM 772 O O . VAL A 1 101 ? 3.415 -4.881 -5.765 1.00 98.69 101 VAL A O 1
ATOM 775 N N . PHE A 1 102 ? 2.079 -3.487 -6.895 1.00 98.56 102 PHE A N 1
ATOM 776 C CA . PHE A 1 102 ? 1.979 -4.317 -8.086 1.00 98.56 102 PHE A CA 1
ATOM 777 C C . PHE A 1 102 ? 2.834 -3.817 -9.241 1.00 98.56 102 PHE A C 1
ATOM 779 O O . PHE A 1 102 ? 2.896 -2.623 -9.531 1.00 98.56 102 PHE A O 1
ATOM 786 N N . HIS A 1 103 ? 3.364 -4.758 -10.018 1.00 98.31 103 HIS A N 1
ATOM 787 C CA . HIS A 1 103 ? 3.640 -4.494 -11.422 1.00 98.31 103 HIS A CA 1
ATOM 788 C C . HIS A 1 103 ? 2.303 -4.338 -12.183 1.00 98.31 103 HIS A C 1
ATOM 790 O O . HIS A 1 103 ? 1.409 -5.172 -11.983 1.00 98.31 103 HIS A O 1
ATOM 796 N N . PRO A 1 104 ? 2.148 -3.365 -13.107 1.00 95.50 104 PRO A N 1
ATOM 797 C CA . PRO A 1 104 ? 0.868 -3.075 -13.769 1.00 95.50 104 PRO A CA 1
ATOM 798 C C . PRO A 1 104 ? 0.206 -4.296 -14.417 1.00 95.50 104 PRO A C 1
ATOM 800 O O . PRO A 1 104 ? -0.994 -4.518 -14.281 1.00 95.50 104 PRO A O 1
ATOM 803 N N . THR A 1 105 ? 1.002 -5.148 -15.070 1.00 96.19 105 THR A N 1
ATOM 804 C CA . THR A 1 105 ? 0.511 -6.391 -15.687 1.00 96.19 105 THR A CA 1
ATOM 805 C C . THR A 1 105 ? -0.145 -7.336 -14.681 1.00 96.19 105 THR A C 1
ATOM 807 O O . THR A 1 105 ? -1.170 -7.929 -14.999 1.00 96.19 105 THR A O 1
ATOM 810 N N . LEU A 1 106 ? 0.421 -7.483 -13.475 1.00 96.62 106 LEU A N 1
ATOM 811 C CA . LEU A 1 106 ? -0.162 -8.363 -12.462 1.00 96.62 106 LEU A CA 1
ATOM 812 C C . LEU A 1 106 ? -1.383 -7.734 -11.800 1.00 96.62 106 LEU A C 1
ATOM 814 O O . LEU A 1 106 ? -2.351 -8.451 -11.565 1.00 96.62 106 LEU A O 1
ATOM 818 N N . ARG A 1 107 ? -1.395 -6.414 -11.587 1.00 97.38 107 ARG A N 1
ATOM 819 C CA . ARG A 1 107 ? -2.595 -5.722 -11.098 1.00 97.38 107 ARG A CA 1
ATOM 820 C C . ARG A 1 107 ? -3.790 -5.948 -12.025 1.00 97.38 107 ARG A C 1
ATOM 822 O O . ARG A 1 107 ? -4.858 -6.338 -11.567 1.00 97.38 107 ARG A O 1
ATOM 829 N N . ASN A 1 108 ? -3.575 -5.810 -13.335 1.00 94.69 108 ASN A N 1
ATOM 830 C CA . ASN A 1 108 ? -4.611 -6.036 -14.347 1.00 94.69 108 ASN A CA 1
ATOM 831 C C . ASN A 1 108 ? -5.075 -7.496 -14.434 1.00 94.69 108 ASN A C 1
ATOM 833 O O . ASN A 1 108 ? -6.224 -7.749 -14.800 1.00 94.69 108 ASN A O 1
ATOM 837 N N . PHE A 1 109 ? -4.189 -8.449 -14.133 1.00 94.81 109 PHE A N 1
ATOM 838 C CA . PHE A 1 109 ? -4.514 -9.873 -14.122 1.00 94.81 109 PHE A CA 1
ATOM 839 C C . PHE A 1 109 ? -5.324 -10.262 -12.879 1.00 94.81 109 PHE A C 1
ATOM 841 O O . PHE A 1 109 ? -6.363 -10.902 -13.011 1.00 94.81 109 PHE A O 1
ATOM 848 N N . TYR A 1 110 ? -4.871 -9.861 -11.687 1.00 93.25 110 TYR A N 1
ATOM 849 C CA . TYR A 1 110 ? -5.500 -10.257 -10.42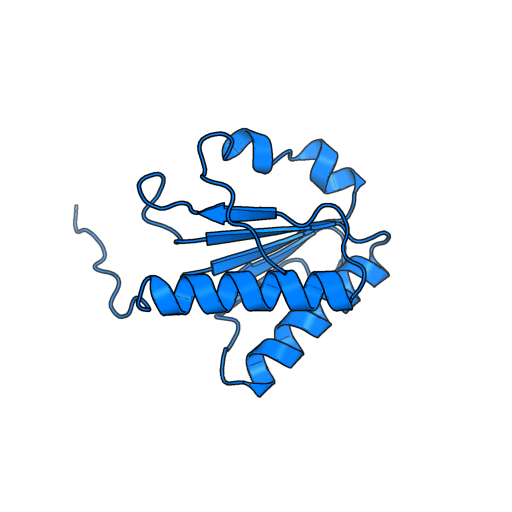3 1.00 93.25 110 TYR A CA 1
ATOM 850 C C . TYR A 1 110 ? -6.739 -9.435 -10.066 1.00 93.25 110 TYR A C 1
ATOM 852 O O . TYR A 1 110 ? -7.647 -9.979 -9.446 1.00 93.25 110 TYR A O 1
ATOM 860 N N . GLN A 1 111 ? -6.791 -8.155 -10.454 1.00 91.31 111 GLN A N 1
ATOM 861 C CA . GLN A 1 111 ? -7.936 -7.262 -10.231 1.00 91.31 111 GLN A CA 1
ATOM 862 C C . GLN A 1 111 ? -8.450 -7.307 -8.782 1.00 91.31 111 GLN A C 1
ATOM 864 O O . GLN A 1 111 ? -9.651 -7.467 -8.558 1.00 91.31 111 GLN A O 1
ATOM 869 N N . LEU A 1 112 ? -7.562 -7.202 -7.785 1.00 89.44 112 LEU A N 1
ATOM 870 C CA . LEU A 1 112 ? -7.960 -7.315 -6.374 1.00 89.44 112 LEU A CA 1
ATOM 871 C C . LEU A 1 112 ? -9.052 -6.307 -6.003 1.00 89.44 112 LEU A C 1
ATOM 873 O O . LEU A 1 112 ? -9.962 -6.630 -5.251 1.00 89.44 112 LEU A O 1
ATOM 877 N N . GLU A 1 113 ? -9.033 -5.118 -6.588 1.00 88.19 113 GLU A N 1
ATOM 878 C CA . GLU A 1 113 ? -10.048 -4.086 -6.378 1.00 88.19 113 GLU A CA 1
ATOM 879 C C . GLU A 1 113 ? -11.449 -4.525 -6.814 1.00 88.19 113 GLU A C 1
ATOM 881 O O . GLU A 1 113 ? -12.438 -3.998 -6.313 1.00 88.19 113 GLU A O 1
ATOM 886 N N . ARG A 1 114 ? -11.551 -5.496 -7.729 1.00 91.12 114 ARG A N 1
ATOM 887 C CA . ARG A 1 114 ? -12.824 -6.113 -8.105 1.00 91.12 114 ARG A CA 1
ATOM 888 C C . ARG A 1 114 ? -13.306 -7.101 -7.048 1.00 91.12 114 ARG A C 1
ATOM 890 O O . ARG A 1 114 ? -14.506 -7.187 -6.827 1.00 91.12 114 ARG A O 1
ATOM 897 N N . LEU A 1 115 ? -12.396 -7.836 -6.408 1.00 90.94 115 LEU A N 1
ATOM 898 C CA . LEU A 1 115 ? -12.739 -8.720 -5.290 1.00 90.94 115 LEU A CA 1
ATOM 899 C C . LEU A 1 115 ? -13.234 -7.916 -4.079 1.00 90.94 115 LEU A C 1
ATOM 901 O O . LEU A 1 115 ? -14.117 -8.370 -3.361 1.00 90.94 115 LEU A O 1
ATOM 905 N N . TRP A 1 116 ? -12.699 -6.710 -3.897 1.00 93.38 116 TRP A N 1
ATOM 906 C CA . TRP A 1 116 ? -13.042 -5.797 -2.806 1.00 93.38 116 TRP A CA 1
ATOM 907 C C . TRP A 1 116 ? -13.844 -4.589 -3.294 1.00 93.38 116 TRP A C 1
ATOM 909 O O . TRP A 1 116 ? -13.682 -3.486 -2.781 1.00 93.38 116 TRP A O 1
ATOM 919 N N . SER A 1 117 ? -14.709 -4.772 -4.298 1.00 93.44 117 SER A N 1
ATOM 920 C CA . SER A 1 117 ? -15.486 -3.666 -4.875 1.00 93.44 117 SER A CA 1
ATOM 921 C C . SER A 1 117 ? -16.447 -3.015 -3.881 1.00 93.44 117 SER A C 1
ATOM 923 O O . SER A 1 117 ? -16.750 -1.832 -4.029 1.00 93.44 117 SER A O 1
ATOM 925 N N . ASP A 1 118 ? -16.887 -3.782 -2.882 1.00 94.25 118 ASP A N 1
ATOM 926 C CA . ASP A 1 118 ? -17.799 -3.346 -1.820 1.00 94.25 118 ASP A CA 1
ATOM 927 C C . ASP A 1 118 ? -17.075 -2.592 -0.691 1.00 94.25 118 ASP A C 1
ATOM 929 O O . ASP A 1 118 ? -17.722 -2.052 0.206 1.00 94.25 118 ASP A O 1
ATOM 933 N N . ALA A 1 119 ? -15.737 -2.546 -0.721 1.00 96.69 119 ALA A N 1
ATOM 934 C CA . ALA A 1 119 ? -14.943 -1.807 0.248 1.00 96.69 119 ALA A CA 1
ATOM 935 C C . ALA A 1 119 ? -15.081 -0.296 0.041 1.00 96.69 119 ALA A C 1
ATOM 937 O O . ALA A 1 119 ? -14.995 0.225 -1.078 1.00 96.69 119 ALA A O 1
ATOM 938 N N . GLU A 1 120 ? -15.246 0.423 1.148 1.00 96.56 120 GLU A N 1
ATOM 939 C CA . GLU A 1 120 ? -15.243 1.879 1.142 1.00 96.56 120 GLU A CA 1
ATOM 940 C C . GLU A 1 120 ? -13.843 2.388 0.776 1.00 96.56 120 GLU A C 1
ATOM 942 O O . GLU A 1 120 ? -12.836 1.949 1.336 1.00 96.56 120 GLU A O 1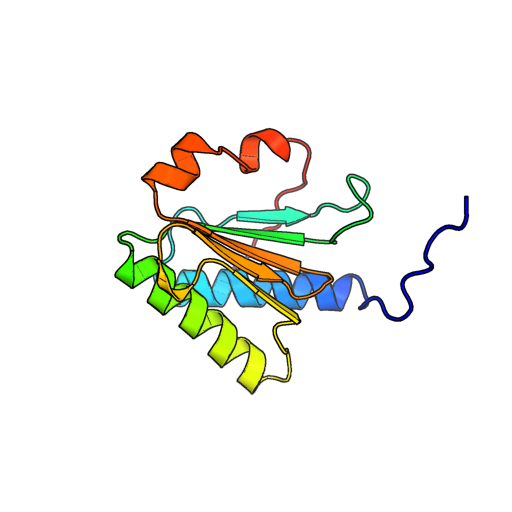
ATOM 947 N N . ARG A 1 121 ? -13.778 3.333 -0.167 1.00 97.00 121 ARG A N 1
ATOM 948 C CA . ARG A 1 121 ? -12.530 4.007 -0.534 1.00 97.00 121 ARG A CA 1
ATOM 949 C C . ARG A 1 121 ? -12.293 5.178 0.401 1.00 97.00 121 ARG A C 1
ATOM 951 O O . ARG A 1 121 ? -13.108 6.095 0.453 1.00 97.00 121 ARG A O 1
ATOM 958 N N . VAL A 1 122 ? -11.152 5.165 1.076 1.00 97.50 122 VAL A N 1
ATOM 959 C CA . VAL A 1 122 ? -10.727 6.250 1.959 1.00 97.50 122 VAL A CA 1
ATOM 960 C C . VAL A 1 122 ? -9.805 7.182 1.179 1.00 97.50 122 VAL A C 1
ATOM 962 O O . VAL A 1 122 ? -8.881 6.735 0.497 1.00 97.50 122 VAL A O 1
ATOM 965 N N . ALA A 1 123 ? -10.077 8.484 1.236 1.00 95.69 123 ALA A N 1
ATOM 966 C CA . ALA A 1 123 ? -9.221 9.483 0.609 1.00 95.69 123 ALA A CA 1
ATOM 967 C C . ALA A 1 123 ? -7.910 9.638 1.394 1.00 95.69 123 ALA A C 1
ATOM 969 O O . ALA A 1 123 ? -7.907 9.580 2.621 1.00 95.69 123 ALA A O 1
ATOM 970 N N . PHE A 1 124 ? -6.810 9.866 0.681 1.00 93.31 124 PHE A N 1
ATOM 971 C CA . PHE A 1 124 ? -5.515 10.214 1.258 1.00 93.31 124 PHE A CA 1
ATOM 972 C C . PHE A 1 124 ? -4.953 11.432 0.512 1.00 93.31 124 PHE A C 1
ATOM 974 O O . PHE A 1 124 ? -5.314 11.660 -0.646 1.00 93.31 124 PHE A O 1
ATOM 981 N N . GLU A 1 125 ? -4.120 12.218 1.193 1.00 78.56 125 GLU A N 1
ATOM 982 C CA . GLU A 1 125 ? -3.497 13.442 0.661 1.00 78.56 125 GLU A CA 1
ATOM 983 C C . GLU A 1 125 ? -2.094 13.192 0.091 1.00 78.56 125 GLU A C 1
ATOM 985 O O . GLU A 1 125 ? -1.282 12.492 0.749 1.00 78.56 125 GLU A O 1
#

Nearest PDB structures (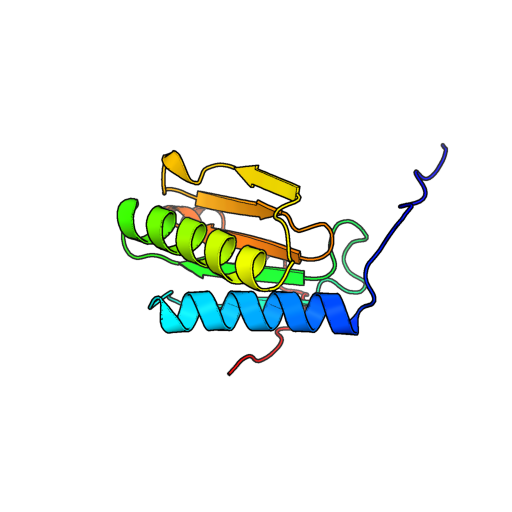foldseek):
  4wcw-assembly2_C  TM=9.155E-01  e=1.443E-11  Mycobacterium tuberculosis H37Rv
  2id1-assembly2_B  TM=8.589E-01  e=9.348E-12  Chromobacterium violaceum ATCC 12472
  4wcw-assembly1_B  TM=9.208E-01  e=2.072E-10  Mycobacterium tuberculosis H37Rv
  6sj6-assembly1_9  TM=9.113E-01  e=1.048E-10  Staphylococcus aureus subsp. aureus NCTC 8325
  3ups-assembly1_A-2  TM=7.914E-01  e=1.520E-10  Zymomonas mobilis subsp. mobilis ZM4 = ATCC 31821